Protein AF-A0A8T4GBD2-F1 (afdb_monomer_lite)

pLDDT: mean 81.73, std 10.57, range [45.0, 96.12]

Foldseek 3Di:
DVLVVLQVLLVVLVCLLVCLQVVCCVPVVDGDDDDPDAQPLDPVVLVVLCVVCVVVVNNSVSSNCSSVNSVVNSVSSVVVVVVVVVD

Radius of gyration: 14.35 Å; chains: 1; bounding box: 38×21×39 Å

Structure (mmCIF, N/CA/C/O backbone):
data_AF-A0A8T4GBD2-F1
#
_entry.id   AF-A0A8T4GBD2-F1
#
loop_
_atom_site.group_PDB
_atom_site.id
_atom_site.type_symbol
_atom_site.label_atom_id
_atom_site.label_alt_id
_atom_site.label_comp_id
_atom_site.label_asym_id
_atom_site.label_entity_id
_atom_site.label_seq_id
_atom_site.pdbx_PDB_ins_code
_atom_site.Cartn_x
_atom_site.Cartn_y
_atom_site.Cartn_z
_atom_site.occupancy
_atom_site.B_iso_or_equiv
_atom_site.auth_seq_id
_atom_site.auth_comp_id
_atom_site.auth_asym_id
_atom_site.auth_atom_id
_atom_site.pdbx_PDB_model_num
ATOM 1 N N . MET A 1 1 ? 19.948 5.544 -7.019 1.00 60.59 1 MET A N 1
ATOM 2 C CA . MET A 1 1 ? 19.383 6.305 -5.886 1.00 60.59 1 MET A CA 1
ATOM 3 C C . MET A 1 1 ? 17.861 6.192 -5.895 1.00 60.59 1 MET A C 1
ATOM 5 O O . MET A 1 1 ? 17.357 5.392 -5.130 1.00 60.59 1 MET A O 1
ATOM 9 N N . VAL A 1 2 ? 17.178 6.762 -6.895 1.00 61.34 2 VAL A N 1
ATOM 10 C CA . VAL A 1 2 ? 15.702 6.766 -7.044 1.00 61.34 2 VAL A CA 1
ATOM 11 C C . VAL A 1 2 ? 15.002 5.391 -6.926 1.00 61.34 2 VAL A C 1
ATOM 13 O O . VAL A 1 2 ? 13.937 5.279 -6.331 1.00 61.34 2 VAL A O 1
ATOM 16 N N . LEU A 1 3 ? 15.587 4.309 -7.456 1.00 61.00 3 LEU A N 1
ATOM 17 C CA . LEU A 1 3 ? 14.994 2.959 -7.376 1.00 61.00 3 LEU A CA 1
ATOM 18 C C . LEU A 1 3 ? 14.963 2.371 -5.954 1.00 61.00 3 LEU A C 1
ATOM 20 O O . LEU A 1 3 ? 14.078 1.575 -5.634 1.00 61.00 3 LEU A O 1
ATOM 24 N N . LEU A 1 4 ? 15.923 2.749 -5.107 1.00 71.88 4 LEU A N 1
ATOM 25 C CA . LEU A 1 4 ? 16.035 2.251 -3.734 1.00 71.88 4 LEU A CA 1
ATOM 26 C C . LEU A 1 4 ? 14.953 2.888 -2.853 1.00 71.88 4 LEU A C 1
ATOM 28 O O . LEU A 1 4 ? 14.316 2.198 -2.059 1.00 71.88 4 LEU A O 1
ATOM 32 N N . ASP A 1 5 ? 14.667 4.165 -3.107 1.00 77.94 5 ASP A N 1
ATOM 33 C CA . ASP A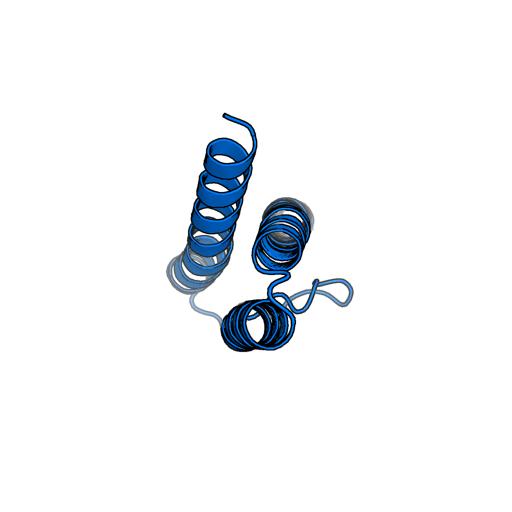 1 5 ? 13.640 4.946 -2.419 1.00 77.94 5 ASP A CA 1
ATOM 34 C C . ASP A 1 5 ? 12.234 4.370 -2.673 1.00 77.94 5 ASP A C 1
ATOM 36 O O . ASP A 1 5 ? 11.465 4.149 -1.735 1.00 77.94 5 ASP A O 1
ATOM 40 N N . TYR A 1 6 ? 11.912 4.022 -3.928 1.00 78.25 6 TYR A N 1
ATOM 41 C CA . TYR A 1 6 ? 10.623 3.400 -4.268 1.00 78.25 6 TYR A CA 1
ATOM 42 C C . TYR A 1 6 ? 10.476 1.983 -3.721 1.00 78.25 6 TYR A C 1
ATOM 44 O O . TYR A 1 6 ? 9.395 1.604 -3.271 1.00 78.25 6 TYR A O 1
ATOM 52 N N . SER A 1 7 ? 11.557 1.203 -3.736 1.00 81.19 7 SER A N 1
ATOM 53 C CA . SER A 1 7 ? 11.542 -0.166 -3.214 1.00 81.19 7 SER A CA 1
ATOM 54 C C . SER A 1 7 ? 11.321 -0.176 -1.700 1.00 81.19 7 SER A C 1
ATOM 56 O O . SER A 1 7 ? 10.512 -0.959 -1.200 1.00 81.19 7 SER A O 1
ATOM 58 N N . PHE A 1 8 ? 11.975 0.738 -0.973 1.00 87.94 8 PHE A N 1
ATOM 59 C CA . PHE A 1 8 ? 11.758 0.923 0.460 1.00 87.94 8 PHE A CA 1
ATOM 60 C C . PHE A 1 8 ? 10.318 1.352 0.759 1.00 87.94 8 PHE A C 1
ATOM 62 O O . PHE A 1 8 ? 9.655 0.752 1.606 1.00 87.94 8 PHE A O 1
ATOM 69 N N . LEU A 1 9 ? 9.803 2.341 0.024 1.00 86.12 9 LEU A N 1
ATOM 70 C CA . LEU A 1 9 ? 8.456 2.858 0.242 1.00 86.12 9 LEU A CA 1
ATOM 71 C C . LEU A 1 9 ? 7.367 1.814 -0.073 1.00 86.12 9 LEU A C 1
ATOM 73 O O . LEU A 1 9 ? 6.372 1.728 0.647 1.00 86.12 9 LEU A O 1
ATOM 77 N N . ALA A 1 10 ? 7.568 0.980 -1.098 1.00 85.62 10 ALA A N 1
ATOM 78 C CA . ALA A 1 10 ? 6.681 -0.138 -1.429 1.00 85.62 10 ALA A CA 1
ATOM 79 C C . ALA A 1 10 ? 6.700 -1.243 -0.358 1.00 85.62 10 ALA A C 1
ATOM 81 O O . ALA A 1 10 ? 5.647 -1.794 -0.008 1.00 85.62 10 ALA A O 1
ATOM 82 N N . ALA A 1 11 ? 7.880 -1.556 0.188 1.00 87.94 11 ALA A N 1
ATOM 83 C CA . ALA A 1 11 ? 8.016 -2.506 1.287 1.00 87.94 11 ALA A CA 1
ATOM 84 C C . ALA A 1 11 ? 7.321 -1.984 2.553 1.00 87.94 1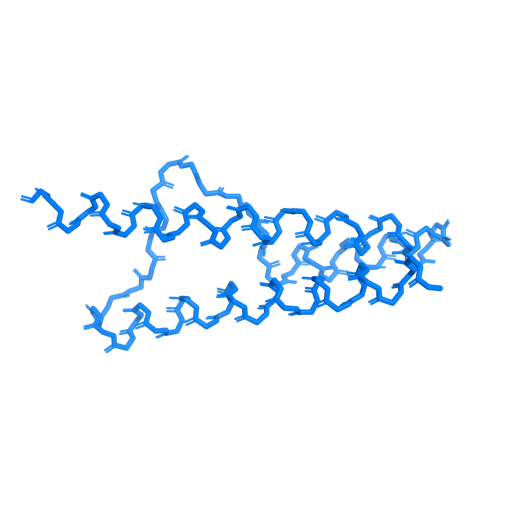1 ALA A C 1
ATOM 86 O O . ALA A 1 11 ? 6.498 -2.690 3.139 1.00 87.94 11 ALA A O 1
ATOM 87 N N . PHE A 1 12 ? 7.578 -0.726 2.925 1.00 89.69 12 PHE A N 1
ATOM 88 C CA . PHE A 1 12 ? 6.936 -0.067 4.061 1.00 89.69 12 PHE A CA 1
ATOM 89 C C . PHE A 1 12 ? 5.407 -0.074 3.936 1.00 89.69 12 PHE A C 1
ATOM 91 O O . PHE A 1 12 ? 4.712 -0.485 4.866 1.00 89.69 12 PHE A O 1
ATOM 98 N N . ALA A 1 13 ? 4.881 0.282 2.762 1.00 85.75 13 ALA A N 1
ATOM 99 C CA . ALA A 1 13 ? 3.448 0.254 2.488 1.00 85.75 13 ALA A CA 1
ATOM 100 C C . ALA A 1 13 ? 2.841 -1.146 2.676 1.00 85.75 13 ALA A C 1
ATOM 102 O O . ALA A 1 13 ? 1.789 -1.295 3.300 1.00 85.75 13 ALA A O 1
ATOM 103 N N . SER A 1 14 ? 3.523 -2.188 2.185 1.00 84.81 14 SER A N 1
ATOM 104 C CA . SER A 1 14 ? 3.076 -3.575 2.369 1.00 84.81 14 SER A CA 1
ATOM 105 C C . SER A 1 14 ? 3.007 -3.969 3.844 1.00 84.81 14 SER A C 1
ATOM 107 O O . SER A 1 14 ? 2.039 -4.619 4.245 1.00 84.81 14 SER A O 1
ATOM 109 N N . PHE A 1 15 ? 3.993 -3.560 4.649 1.00 87.94 15 PHE A N 1
ATOM 110 C CA . PHE A 1 15 ? 3.992 -3.821 6.087 1.00 87.94 15 PHE A CA 1
ATOM 111 C C . PHE A 1 15 ? 2.890 -3.051 6.814 1.00 87.94 15 PHE A C 1
ATOM 113 O O . PHE A 1 15 ? 2.174 -3.653 7.608 1.00 87.94 15 PHE A O 1
ATOM 120 N N . ILE A 1 16 ? 2.692 -1.763 6.5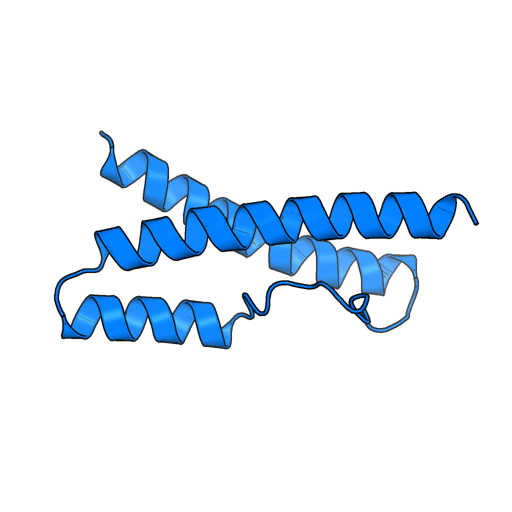22 1.00 87.88 16 ILE A N 1
ATOM 121 C CA . ILE A 1 16 ? 1.648 -0.950 7.166 1.00 87.88 16 ILE A CA 1
ATOM 122 C C . ILE A 1 16 ? 0.245 -1.483 6.862 1.00 87.88 16 ILE A C 1
ATOM 124 O O . ILE A 1 16 ? -0.579 -1.598 7.771 1.00 87.88 16 ILE A O 1
ATOM 128 N N . VAL A 1 17 ? -0.041 -1.857 5.612 1.00 84.50 17 VAL A N 1
ATOM 129 C CA . VAL A 1 17 ? -1.360 -2.390 5.228 1.00 84.50 17 VAL A CA 1
ATOM 130 C C . VAL A 1 17 ? -1.644 -3.738 5.905 1.00 84.50 17 VAL A C 1
ATOM 132 O O . VAL A 1 17 ? -2.780 -3.986 6.310 1.00 84.50 17 VAL A O 1
ATOM 135 N N . ALA A 1 18 ? -0.638 -4.601 6.068 1.00 85.12 18 ALA A N 1
ATOM 136 C CA . ALA A 1 18 ? -0.798 -5.854 6.811 1.00 85.12 18 ALA A CA 1
ATOM 137 C C . ALA A 1 18 ? -0.958 -5.598 8.320 1.00 85.12 18 ALA A C 1
ATOM 139 O O . ALA A 1 18 ? -1.932 -6.039 8.928 1.00 85.12 18 ALA A O 1
ATOM 140 N N . TYR A 1 19 ? -0.057 -4.800 8.900 1.00 87.44 19 TYR A N 1
ATOM 141 C CA . TYR A 1 19 ? -0.039 -4.492 10.328 1.00 87.44 19 TYR A CA 1
ATOM 142 C C . TYR A 1 19 ? -1.325 -3.809 10.798 1.00 87.44 19 TYR A C 1
ATOM 144 O O . TYR A 1 19 ? -1.855 -4.162 11.844 1.00 87.44 19 TYR A O 1
ATOM 152 N N . THR A 1 20 ? -1.851 -2.844 10.038 1.00 85.12 20 THR A N 1
ATOM 153 C CA . THR A 1 20 ? -3.098 -2.147 10.403 1.00 85.12 20 THR A CA 1
ATOM 154 C C . THR A 1 20 ? -4.297 -3.090 10.436 1.00 85.12 20 THR A C 1
ATOM 156 O O . THR A 1 20 ? -5.143 -2.946 11.314 1.00 85.12 20 THR A O 1
ATOM 159 N N . GLY A 1 21 ? -4.351 -4.080 9.538 1.00 81.44 21 GLY A N 1
ATOM 160 C CA . GLY A 1 21 ? -5.385 -5.116 9.557 1.00 81.44 21 GLY A CA 1
ATOM 161 C C . GLY A 1 21 ? -5.278 -6.009 10.793 1.00 81.44 21 GLY A C 1
ATOM 162 O O . GLY A 1 21 ? -6.249 -6.146 11.538 1.00 81.44 21 GLY A O 1
ATOM 163 N N . ASP A 1 22 ? -4.086 -6.543 11.060 1.00 85.00 22 ASP A N 1
ATOM 164 C CA . ASP A 1 22 ? -3.852 -7.432 12.206 1.00 85.00 22 ASP A CA 1
ATOM 165 C C . ASP A 1 22 ? -4.058 -6.708 13.544 1.0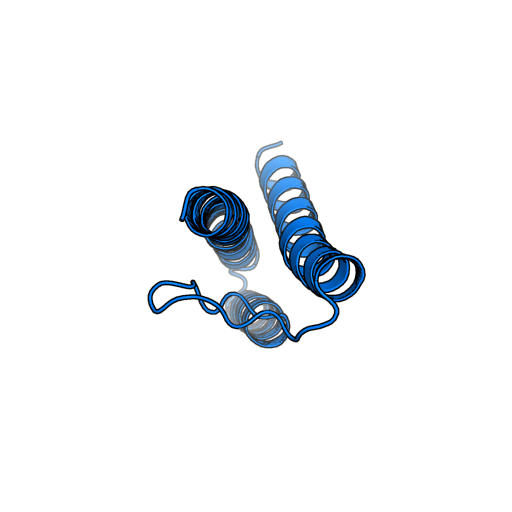0 85.00 22 ASP A C 1
ATOM 167 O O . ASP A 1 22 ? -4.693 -7.234 14.460 1.00 85.00 22 ASP A O 1
ATOM 171 N N . LYS A 1 23 ? -3.579 -5.462 13.654 1.00 86.31 23 LYS A N 1
ATOM 172 C CA . LYS A 1 23 ? -3.756 -4.624 14.846 1.00 86.31 23 LYS A CA 1
ATOM 173 C C . LYS A 1 23 ? -5.228 -4.312 15.090 1.00 86.31 23 LYS A C 1
ATOM 175 O O . LYS A 1 23 ? -5.665 -4.333 16.238 1.00 86.31 23 LYS A O 1
ATOM 180 N N . TYR A 1 24 ? -5.994 -4.057 14.031 1.00 83.69 24 TYR A N 1
ATOM 181 C CA . TYR A 1 24 ? -7.427 -3.827 14.148 1.00 83.69 24 TYR A CA 1
ATOM 182 C C . TYR A 1 24 ? -8.151 -5.060 14.693 1.00 83.69 24 TYR A C 1
ATOM 184 O O . TYR A 1 24 ? -8.925 -4.946 15.641 1.00 83.69 24 TYR A O 1
ATOM 192 N N . VAL A 1 25 ? -7.855 -6.248 14.162 1.00 84.50 25 VAL A N 1
ATOM 193 C CA . VAL A 1 25 ? -8.437 -7.499 14.671 1.00 84.50 25 VAL A CA 1
ATOM 194 C C . VAL A 1 25 ? -8.023 -7.742 16.125 1.00 84.50 25 VAL A C 1
ATOM 196 O O . VAL A 1 25 ? -8.862 -8.117 16.940 1.00 84.50 25 VAL A O 1
ATOM 199 N N . ALA A 1 26 ? -6.766 -7.473 16.486 1.00 87.69 26 ALA A N 1
ATOM 200 C CA . ALA A 1 26 ? -6.281 -7.639 17.855 1.00 87.69 26 ALA A CA 1
ATOM 201 C C . ALA A 1 26 ? -6.981 -6.707 18.865 1.00 87.69 26 ALA A C 1
ATOM 203 O O . ALA A 1 26 ? -7.289 -7.137 19.976 1.00 87.69 26 ALA A O 1
ATOM 204 N N . VAL A 1 27 ? -7.240 -5.449 18.488 1.00 86.31 27 VAL A N 1
ATOM 205 C CA . VAL A 1 27 ? -7.857 -4.439 19.368 1.00 86.31 27 VAL A CA 1
ATOM 206 C C . VAL A 1 27 ? -9.379 -4.575 19.409 1.00 86.31 27 VAL A C 1
ATOM 208 O O . VAL A 1 27 ? -9.963 -4.621 20.488 1.00 86.31 27 VAL A O 1
ATOM 211 N N . TYR A 1 28 ? -10.029 -4.675 18.249 1.00 82.06 28 TYR A N 1
ATOM 212 C CA . TYR A 1 28 ? -11.491 -4.635 18.139 1.00 82.06 28 TYR A CA 1
ATOM 213 C C . TYR A 1 28 ? -12.142 -6.024 18.087 1.00 82.06 28 TYR A C 1
ATOM 215 O O . TYR A 1 28 ? -13.368 -6.114 18.068 1.00 82.06 28 TYR A O 1
ATOM 223 N N . ARG A 1 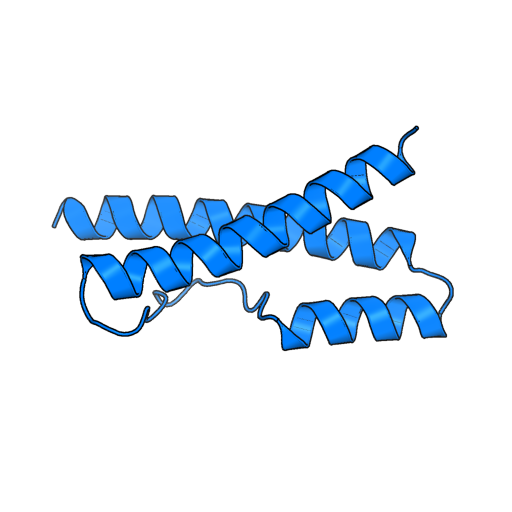29 ? -11.347 -7.109 18.042 1.00 85.06 29 ARG A N 1
ATOM 224 C CA . ARG A 1 29 ? -11.801 -8.517 17.975 1.00 85.06 29 ARG A CA 1
ATOM 225 C C . ARG A 1 29 ? -12.837 -8.797 16.880 1.00 85.06 29 ARG A C 1
ATOM 227 O O . ARG A 1 29 ? -13.629 -9.729 16.984 1.00 85.06 29 ARG A O 1
ATOM 234 N N . ARG A 1 30 ? -12.818 -7.996 15.816 1.00 79.56 30 ARG A N 1
ATOM 235 C CA . ARG A 1 30 ? -13.697 -8.107 14.651 1.00 79.56 30 ARG A CA 1
ATOM 236 C C . ARG A 1 30 ? -12.876 -7.972 13.381 1.00 79.56 30 ARG A C 1
ATOM 238 O O . ARG A 1 30 ? -11.870 -7.262 13.365 1.00 79.56 30 ARG A O 1
ATOM 245 N N . THR A 1 31 ? -13.314 -8.640 12.320 1.00 73.19 31 THR A N 1
ATOM 246 C CA . THR A 1 31 ? -12.691 -8.505 11.003 1.00 73.19 31 THR A CA 1
ATOM 247 C C . THR A 1 31 ? -12.752 -7.048 10.563 1.00 73.19 31 THR A C 1
ATOM 249 O O . THR A 1 31 ? -13.795 -6.403 10.684 1.00 73.19 31 THR A O 1
ATOM 252 N N . TYR A 1 32 ? -11.630 -6.524 10.068 1.00 68.69 32 TYR A N 1
ATOM 253 C CA . TYR A 1 32 ? -11.604 -5.198 9.465 1.00 68.69 32 TYR A CA 1
ATOM 254 C C . TYR A 1 32 ? -12.513 -5.194 8.232 1.00 68.69 32 TYR A C 1
ATOM 256 O O . TYR A 1 32 ? -12.185 -5.795 7.210 1.00 68.69 32 TYR A O 1
ATOM 264 N N . ALA A 1 33 ? -13.672 -4.549 8.358 1.00 67.62 33 ALA A N 1
ATOM 265 C CA . ALA A 1 33 ? -14.564 -4.258 7.251 1.00 67.62 33 ALA A CA 1
ATOM 266 C C . ALA A 1 33 ? -14.263 -2.824 6.797 1.00 67.62 33 ALA A C 1
ATOM 268 O O . ALA A 1 33 ? -14.617 -1.884 7.515 1.00 67.62 33 ALA A O 1
ATOM 269 N N . PRO A 1 34 ? -13.553 -2.631 5.674 1.00 64.31 34 PRO A N 1
ATOM 270 C CA . PRO A 1 34 ? -13.328 -1.294 5.154 1.00 64.31 34 PRO A CA 1
ATOM 271 C C . PRO A 1 34 ? -14.665 -0.598 4.868 1.00 64.31 34 PRO A C 1
ATOM 273 O O . PRO A 1 34 ? -15.619 -1.229 4.410 1.00 64.31 34 PRO A O 1
ATOM 276 N N . SER A 1 35 ? -14.726 0.710 5.118 1.00 61.47 35 SER A N 1
ATOM 277 C CA . SER A 1 35 ? -15.829 1.550 4.646 1.00 61.47 35 SER A CA 1
ATOM 278 C C . SER A 1 35 ? -15.853 1.585 3.108 1.00 61.47 35 SER A C 1
ATOM 280 O O . SER A 1 35 ? -14.917 1.132 2.449 1.00 61.47 35 SER A O 1
ATOM 282 N N . SER A 1 36 ? -16.925 2.126 2.517 1.00 57.31 36 SER A N 1
ATOM 283 C CA . SER A 1 36 ? -17.215 2.105 1.068 1.00 57.31 36 SER A CA 1
ATOM 284 C C . SER A 1 36 ? -16.111 2.656 0.137 1.00 57.31 36 SER A C 1
ATOM 286 O O . SER A 1 36 ? -16.269 2.581 -1.080 1.00 57.31 36 SER A O 1
ATOM 288 N N . PHE A 1 37 ? -15.018 3.214 0.667 1.00 59.53 37 PHE A N 1
ATOM 289 C CA . PHE A 1 37 ? -13.927 3.827 -0.091 1.00 59.53 37 PHE A CA 1
ATOM 290 C C . PHE A 1 37 ? -12.544 3.304 0.349 1.00 59.53 37 PHE A C 1
ATOM 292 O O . PHE A 1 37 ? -11.674 4.072 0.753 1.00 59.53 37 PHE A O 1
ATOM 299 N N . SER A 1 38 ? -12.338 1.984 0.299 1.00 68.25 38 SER A N 1
ATOM 300 C CA . SER A 1 38 ? -11.015 1.361 0.482 1.00 68.25 38 SER A CA 1
ATOM 301 C C . SER A 1 38 ? -10.398 1.001 -0.864 1.00 68.25 38 SER A C 1
ATOM 303 O O . SER A 1 38 ? -11.067 0.485 -1.763 1.00 68.25 38 SER A O 1
ATOM 305 N N . ILE A 1 39 ? -9.107 1.285 -1.005 1.00 73.56 39 ILE A N 1
ATOM 306 C CA . ILE A 1 39 ? -8.320 0.925 -2.176 1.00 73.56 39 ILE A CA 1
ATOM 307 C C . ILE A 1 39 ? -8.017 -0.577 -2.065 1.00 73.56 39 ILE A C 1
ATOM 309 O O . ILE A 1 39 ? -7.388 -1.005 -1.091 1.00 73.56 39 ILE A O 1
ATOM 313 N N . PRO A 1 40 ? -8.391 -1.405 -3.060 1.00 71.81 40 PRO A N 1
ATOM 314 C CA . PRO A 1 40 ? -8.176 -2.850 -3.024 1.00 71.81 40 PRO A CA 1
ATOM 315 C C . PRO A 1 40 ? -6.709 -3.213 -3.317 1.00 71.81 40 PRO A C 1
ATOM 317 O O . PRO A 1 40 ? -6.402 -3.963 -4.237 1.00 71.81 40 PRO A O 1
ATOM 320 N N . ILE A 1 41 ? -5.769 -2.707 -2.518 1.00 81.12 41 ILE A N 1
ATOM 321 C CA . ILE A 1 41 ? -4.337 -3.035 -2.584 1.00 81.12 41 ILE A CA 1
ATOM 322 C C . ILE A 1 41 ? -4.029 -4.284 -1.741 1.00 81.12 41 ILE A C 1
ATOM 324 O O . ILE A 1 41 ? -3.099 -4.327 -0.930 1.00 81.12 41 ILE A O 1
ATOM 328 N N . THR A 1 42 ? -4.849 -5.326 -1.911 1.00 82.88 42 THR A N 1
ATOM 329 C CA . THR A 1 42 ? -4.693 -6.608 -1.210 1.00 82.88 42 THR A CA 1
ATOM 330 C C . THR A 1 42 ? -3.360 -7.273 -1.558 1.00 82.88 42 THR A C 1
ATOM 332 O O . THR A 1 42 ? -2.674 -6.895 -2.511 1.00 82.88 42 THR A O 1
ATOM 335 N N . ARG A 1 43 ? -2.962 -8.279 -0.766 1.00 85.44 43 ARG A N 1
ATOM 336 C CA . ARG A 1 43 ? -1.729 -9.041 -1.019 1.00 85.44 43 ARG A CA 1
ATOM 337 C C . ARG A 1 43 ? -1.680 -9.569 -2.455 1.00 85.44 43 ARG A C 1
ATOM 339 O O . ARG A 1 43 ? -0.648 -9.434 -3.106 1.00 85.44 43 ARG A O 1
ATOM 346 N N . ASP A 1 44 ? -2.794 -10.099 -2.941 1.00 89.00 44 ASP A N 1
ATOM 347 C CA . ASP A 1 44 ? -2.877 -10.728 -4.258 1.00 89.00 44 ASP A CA 1
ATOM 348 C C . ASP A 1 44 ? -2.746 -9.700 -5.385 1.00 89.00 44 ASP A C 1
ATOM 350 O O . ASP A 1 44 ? -2.017 -9.938 -6.344 1.00 89.00 44 ASP A O 1
ATOM 354 N N . MET A 1 45 ? -3.334 -8.507 -5.227 1.00 88.94 45 MET A N 1
ATOM 355 C CA . MET A 1 45 ? -3.156 -7.402 -6.178 1.00 88.94 45 MET A CA 1
ATOM 356 C C . MET A 1 45 ? -1.702 -6.933 -6.256 1.00 88.94 45 MET A C 1
ATOM 358 O O . MET A 1 45 ? -1.194 -6.687 -7.348 1.00 88.94 45 MET A O 1
ATOM 362 N N . ARG A 1 46 ? -0.987 -6.858 -5.125 1.00 90.81 46 ARG A N 1
ATOM 363 C CA . ARG A 1 46 ? 0.443 -6.499 -5.134 1.00 90.81 46 ARG A CA 1
ATOM 364 C C . ARG A 1 46 ? 1.280 -7.537 -5.882 1.00 90.81 46 ARG A C 1
ATOM 366 O O . ARG A 1 46 ? 2.144 -7.165 -6.671 1.00 90.81 46 ARG A O 1
ATOM 373 N N . LEU A 1 47 ? 1.007 -8.825 -5.665 1.00 91.44 47 LEU A N 1
ATOM 374 C CA . LEU A 1 47 ? 1.685 -9.909 -6.379 1.00 91.44 47 LEU A CA 1
ATOM 375 C C . LEU A 1 47 ? 1.358 -9.890 -7.876 1.00 91.44 47 LEU A C 1
ATOM 377 O O . LEU A 1 47 ? 2.263 -10.051 -8.692 1.00 91.44 47 LEU A O 1
ATOM 381 N N . PHE A 1 48 ? 0.102 -9.620 -8.238 1.00 92.50 48 PHE A N 1
ATOM 382 C CA . PHE A 1 48 ? -0.319 -9.476 -9.628 1.00 92.50 48 PHE A CA 1
ATOM 383 C C . PHE A 1 48 ? 0.384 -8.303 -10.329 1.00 92.50 48 PHE A C 1
ATOM 385 O O . PHE A 1 48 ? 0.885 -8.469 -11.440 1.00 92.50 48 PHE A O 1
ATOM 392 N N . LEU A 1 49 ? 0.502 -7.146 -9.668 1.00 90.62 49 LEU A N 1
ATOM 393 C CA . LEU A 1 49 ? 1.231 -5.990 -10.199 1.00 90.62 49 LEU A CA 1
ATOM 394 C C . LEU A 1 49 ? 2.718 -6.300 -10.411 1.00 90.62 49 LEU A C 1
ATOM 396 O O . LEU A 1 49 ? 3.257 -5.982 -11.466 1.00 90.62 49 LEU A O 1
ATOM 400 N N . ILE A 1 50 ? 3.376 -6.962 -9.453 1.00 91.94 50 ILE A N 1
ATOM 401 C CA . ILE A 1 50 ? 4.784 -7.377 -9.596 1.00 91.94 50 ILE A CA 1
ATOM 402 C C . ILE A 1 50 ? 4.944 -8.364 -10.755 1.00 91.94 50 ILE A C 1
ATOM 404 O O . ILE A 1 50 ? 5.878 -8.229 -11.543 1.00 91.94 50 ILE A O 1
ATOM 408 N N . PHE A 1 51 ? 4.034 -9.332 -10.876 1.00 94.12 51 PHE A N 1
ATOM 409 C CA . PHE A 1 51 ? 4.038 -10.299 -11.969 1.00 94.12 51 PHE A CA 1
ATOM 410 C C . PHE A 1 51 ? 3.924 -9.604 -13.330 1.00 94.12 51 PHE A C 1
ATOM 412 O O . PHE A 1 51 ? 4.757 -9.833 -14.206 1.00 94.12 51 PHE A O 1
ATOM 419 N N . LEU A 1 52 ? 2.951 -8.702 -13.485 1.00 94.31 52 LEU A N 1
ATOM 420 C CA . LEU A 1 52 ? 2.746 -7.947 -14.719 1.00 94.31 52 LEU A CA 1
ATOM 421 C C . LEU A 1 52 ? 3.974 -7.081 -15.048 1.00 94.31 52 LEU A C 1
ATOM 423 O O . LEU A 1 52 ? 4.458 -7.083 -16.179 1.00 94.31 52 LEU A O 1
ATOM 427 N N . GLY A 1 53 ? 4.539 -6.416 -14.038 1.00 91.88 53 GLY A N 1
ATOM 428 C CA . GLY A 1 53 ? 5.797 -5.682 -14.152 1.00 91.88 53 GLY A CA 1
ATOM 429 C C . GLY A 1 53 ? 6.972 -6.547 -14.592 1.00 91.88 53 GLY A C 1
ATOM 430 O O . GLY A 1 53 ? 7.786 -6.096 -15.389 1.00 91.88 53 GLY A O 1
ATOM 431 N N . GLY A 1 54 ? 7.057 -7.786 -14.111 1.00 92.31 54 GLY A N 1
ATOM 432 C CA . GLY A 1 54 ? 8.078 -8.746 -14.524 1.00 92.31 54 GLY A CA 1
ATOM 433 C C . GLY A 1 54 ? 7.930 -9.163 -15.988 1.00 92.31 54 GLY A C 1
ATOM 434 O O . GLY A 1 54 ? 8.910 -9.129 -16.727 1.00 92.31 54 GLY A O 1
ATOM 435 N N . VAL A 1 55 ? 6.705 -9.481 -16.425 1.00 96.12 55 VAL A N 1
ATOM 436 C CA . VAL A 1 55 ? 6.411 -9.887 -17.814 1.00 96.12 55 VAL A CA 1
ATOM 437 C C . VAL A 1 55 ? 6.753 -8.779 -18.814 1.00 96.12 55 VAL A C 1
ATOM 439 O O . VAL A 1 55 ? 7.324 -9.057 -19.865 1.00 96.12 55 VAL A O 1
ATOM 442 N N . PHE A 1 56 ? 6.455 -7.521 -18.481 1.00 94.56 56 PHE A N 1
ATOM 443 C CA . PHE A 1 56 ? 6.720 -6.372 -19.356 1.00 94.56 56 PHE A CA 1
ATOM 444 C C . PHE A 1 56 ? 8.071 -5.680 -19.099 1.00 94.56 56 PHE A C 1
ATOM 446 O O . PHE A 1 56 ? 8.316 -4.613 -19.662 1.00 94.56 56 PHE A O 1
ATOM 453 N N . ASN A 1 57 ? 8.942 -6.239 -18.245 1.00 90.81 57 ASN A N 1
ATOM 454 C CA . ASN A 1 57 ? 10.200 -5.609 -17.802 1.00 90.81 57 ASN A CA 1
ATOM 455 C C . ASN A 1 57 ? 10.013 -4.186 -17.210 1.00 90.81 57 ASN A C 1
ATOM 457 O O . ASN A 1 57 ? 10.910 -3.345 -17.214 1.00 90.81 57 ASN A O 1
ATOM 461 N N . ALA A 1 58 ? 8.821 -3.912 -16.680 1.00 90.88 58 ALA A N 1
ATOM 462 C CA . ALA A 1 58 ? 8.381 -2.651 -16.093 1.00 90.88 58 ALA A CA 1
ATOM 463 C C . ALA A 1 58 ? 8.267 -2.752 -14.558 1.00 90.88 58 ALA A C 1
ATOM 465 O O . ALA A 1 58 ? 7.337 -2.224 -13.935 1.00 90.88 58 ALA A O 1
ATOM 466 N N . LEU A 1 59 ? 9.219 -3.442 -13.922 1.00 88.94 59 LEU A N 1
ATOM 467 C CA . LEU A 1 59 ? 9.214 -3.680 -12.475 1.00 88.94 59 LEU A CA 1
ATOM 468 C C . LEU A 1 59 ? 9.222 -2.367 -11.673 1.00 88.94 59 LEU A C 1
ATOM 470 O O . LEU A 1 59 ? 8.511 -2.241 -10.679 1.00 88.94 59 LEU A O 1
ATOM 474 N N . ALA A 1 60 ? 9.962 -1.361 -12.148 1.00 87.50 60 ALA A N 1
ATOM 475 C CA . ALA A 1 60 ? 10.025 -0.040 -11.523 1.00 87.50 60 ALA A CA 1
ATOM 476 C C . ALA A 1 60 ? 8.645 0.638 -11.435 1.00 87.50 60 ALA A C 1
ATOM 478 O O . ALA A 1 60 ? 8.300 1.207 -10.402 1.00 87.50 60 ALA A O 1
ATOM 479 N N . ILE A 1 61 ? 7.833 0.524 -12.492 1.00 88.25 61 ILE A N 1
ATOM 480 C CA . ILE A 1 61 ? 6.474 1.085 -12.539 1.00 88.25 61 ILE A CA 1
ATOM 481 C C . ILE A 1 61 ? 5.569 0.353 -11.546 1.00 88.25 61 ILE A C 1
ATOM 483 O O . ILE A 1 61 ? 4.796 0.976 -10.822 1.00 88.25 61 ILE A O 1
ATOM 487 N N . SER A 1 62 ? 5.710 -0.968 -11.462 1.00 90.31 62 SER A N 1
ATOM 488 C CA . SER A 1 62 ? 4.919 -1.792 -10.542 1.00 90.31 62 SER A CA 1
ATOM 489 C C . SER A 1 62 ? 5.224 -1.462 -9.081 1.00 90.31 62 SER A C 1
ATOM 491 O O . SER A 1 62 ? 4.307 -1.321 -8.274 1.00 90.31 62 SER A O 1
ATOM 493 N N . LEU A 1 63 ? 6.501 -1.252 -8.747 1.00 87.81 63 LEU A N 1
ATOM 494 C CA . LEU A 1 63 ? 6.918 -0.805 -7.416 1.00 87.81 63 LEU A CA 1
ATOM 495 C C . LEU A 1 63 ? 6.396 0.599 -7.090 1.00 87.81 63 LEU A C 1
ATOM 497 O O . LEU A 1 63 ? 5.899 0.813 -5.985 1.00 87.81 63 LEU A O 1
ATOM 501 N N . ALA A 1 64 ? 6.446 1.533 -8.043 1.00 88.12 64 ALA A N 1
ATOM 502 C CA . ALA A 1 64 ? 5.900 2.875 -7.855 1.00 88.12 64 ALA A CA 1
ATOM 503 C C . ALA A 1 64 ? 4.384 2.845 -7.586 1.00 88.12 64 ALA A C 1
ATOM 505 O O . ALA A 1 64 ? 3.913 3.504 -6.657 1.00 88.12 64 ALA A O 1
ATOM 506 N N . LEU A 1 65 ? 3.627 2.030 -8.330 1.00 89.12 65 LEU A N 1
ATOM 507 C CA . LEU A 1 65 ? 2.189 1.846 -8.104 1.00 89.12 65 LEU A CA 1
ATOM 508 C C . LEU A 1 65 ? 1.898 1.265 -6.717 1.00 89.12 65 LEU A C 1
ATOM 510 O O . LEU A 1 65 ? 1.042 1.787 -6.005 1.00 89.12 65 LEU A O 1
ATOM 514 N N . ILE A 1 66 ? 2.630 0.226 -6.303 1.00 89.88 66 ILE A N 1
ATOM 515 C CA . ILE A 1 66 ? 2.466 -0.383 -4.974 1.00 89.88 66 ILE A CA 1
ATOM 516 C C . ILE A 1 66 ? 2.795 0.622 -3.867 1.00 89.88 66 ILE A C 1
ATOM 518 O O . ILE A 1 66 ? 2.063 0.694 -2.879 1.00 89.88 66 ILE A O 1
ATOM 522 N N . ALA A 1 67 ? 3.857 1.412 -4.031 1.00 88.38 67 ALA A N 1
ATOM 523 C CA . ALA A 1 67 ? 4.230 2.447 -3.077 1.00 88.38 67 ALA A CA 1
ATOM 524 C C . ALA A 1 67 ? 3.120 3.498 -2.930 1.00 88.38 67 ALA A C 1
ATOM 526 O O . ALA A 1 67 ? 2.691 3.771 -1.812 1.00 88.38 67 ALA A O 1
ATOM 527 N N . VAL A 1 68 ? 2.613 4.057 -4.030 1.00 88.75 68 VAL A N 1
ATOM 528 C CA . VAL A 1 68 ? 1.581 5.106 -3.973 1.00 88.75 68 VAL A CA 1
ATOM 529 C C . VAL A 1 68 ? 0.265 4.559 -3.417 1.00 88.75 68 VAL A C 1
ATOM 531 O O . VAL A 1 68 ? -0.259 5.095 -2.441 1.00 88.75 68 VAL A O 1
ATOM 534 N N . LEU A 1 69 ? -0.246 3.466 -3.990 1.00 89.12 69 LEU A N 1
ATOM 535 C CA . LEU A 1 69 ? -1.539 2.895 -3.605 1.00 89.12 69 LEU A CA 1
ATOM 536 C C . LEU A 1 69 ? -1.521 2.343 -2.177 1.00 89.12 69 LEU A C 1
ATOM 538 O O . LEU A 1 69 ? -2.475 2.539 -1.428 1.00 89.12 69 LEU A O 1
ATOM 542 N N . GLY A 1 70 ? -0.434 1.679 -1.781 1.00 87.19 70 GLY A N 1
ATOM 543 C CA . GLY A 1 70 ? -0.305 1.103 -0.447 1.00 87.19 70 GLY A CA 1
ATOM 544 C C . GLY A 1 70 ? -0.192 2.161 0.652 1.00 87.19 70 GLY A C 1
ATOM 545 O O . GLY A 1 70 ? -0.805 2.006 1.707 1.00 87.19 70 GLY A O 1
ATOM 546 N N . ASN A 1 71 ? 0.538 3.257 0.411 1.00 87.31 71 ASN A N 1
ATOM 547 C CA . ASN A 1 71 ? 0.599 4.362 1.372 1.00 87.31 71 ASN A CA 1
ATOM 548 C C . ASN A 1 71 ? -0.728 5.131 1.441 1.00 87.31 71 ASN A C 1
ATOM 550 O O . ASN A 1 71 ? -1.161 5.481 2.538 1.00 87.31 71 ASN A O 1
ATOM 554 N N . ALA A 1 72 ? -1.397 5.352 0.302 1.00 87.06 72 ALA A N 1
ATOM 555 C CA . ALA A 1 72 ? -2.714 5.988 0.267 1.00 87.06 72 ALA A CA 1
ATOM 556 C C . ALA A 1 72 ? -3.761 5.174 1.047 1.00 87.06 72 ALA A C 1
ATOM 558 O O . ALA A 1 72 ? -4.478 5.738 1.871 1.00 87.06 72 ALA A O 1
ATOM 559 N N . GLU A 1 73 ? -3.793 3.849 0.864 1.00 86.88 73 GLU A N 1
ATOM 560 C CA . GLU A 1 73 ? -4.654 2.954 1.648 1.00 86.88 73 GLU A CA 1
ATOM 561 C C . GLU A 1 73 ? -4.292 2.996 3.137 1.00 86.88 73 GLU A C 1
ATOM 563 O O . GLU A 1 73 ? -5.173 3.115 3.984 1.00 86.88 73 GLU A O 1
ATOM 568 N N . GLY A 1 74 ? -3.000 2.940 3.477 1.00 85.00 74 GLY A N 1
ATOM 569 C CA . GLY A 1 74 ? -2.542 3.023 4.866 1.00 85.00 74 GLY A CA 1
ATOM 570 C C . GLY A 1 74 ? -3.033 4.291 5.574 1.00 85.00 74 GLY A C 1
ATOM 571 O O . GLY A 1 74 ? -3.557 4.211 6.686 1.00 85.00 74 GLY A O 1
ATOM 572 N N . LEU A 1 75 ? -2.935 5.447 4.912 1.00 85.00 75 LEU A N 1
ATOM 573 C CA . LEU A 1 75 ? -3.472 6.713 5.419 1.00 85.00 75 LEU A CA 1
ATOM 574 C C . LEU A 1 75 ? -5.006 6.709 5.475 1.00 85.00 75 LEU A C 1
ATOM 576 O O . LEU A 1 75 ? -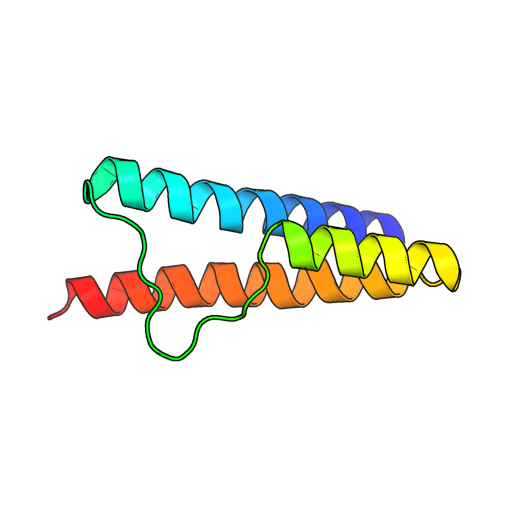5.575 7.129 6.483 1.00 85.00 75 LEU A O 1
ATOM 580 N N . GLY A 1 76 ? -5.674 6.189 4.441 1.00 82.00 76 GLY A N 1
ATOM 581 C CA . GLY A 1 76 ? -7.132 6.057 4.393 1.00 82.00 76 GLY A CA 1
ATOM 582 C C . GLY A 1 76 ? -7.685 5.239 5.562 1.00 82.00 76 GLY A C 1
ATOM 583 O O . GLY A 1 76 ? -8.669 5.638 6.186 1.00 82.00 76 GLY A O 1
ATOM 584 N N . ARG A 1 77 ? -6.999 4.155 5.945 1.00 80.62 77 ARG A N 1
ATOM 585 C CA . ARG A 1 77 ? -7.347 3.350 7.126 1.00 80.62 77 ARG A CA 1
ATOM 586 C C . ARG A 1 77 ? -7.219 4.141 8.420 1.00 80.62 77 ARG A C 1
ATOM 588 O O . ARG A 1 77 ? -8.135 4.099 9.230 1.00 80.62 77 ARG A O 1
ATOM 595 N N . ILE A 1 78 ? -6.125 4.878 8.613 1.00 82.69 78 ILE A N 1
ATOM 596 C CA . ILE A 1 78 ? -5.921 5.698 9.821 1.00 82.69 78 ILE A CA 1
ATOM 597 C C . ILE A 1 78 ? -7.028 6.751 9.951 1.00 82.69 78 ILE A C 1
ATOM 599 O O . ILE A 1 78 ? -7.588 6.923 11.033 1.00 82.69 78 ILE A O 1
ATOM 603 N N . ILE A 1 79 ? -7.369 7.426 8.850 1.00 82.50 79 ILE A N 1
ATOM 604 C CA . ILE A 1 79 ? -8.426 8.444 8.831 1.00 82.50 79 ILE A CA 1
ATOM 605 C C . ILE A 1 79 ? -9.789 7.804 9.117 1.00 82.50 79 ILE A C 1
ATOM 607 O O . ILE A 1 79 ? -10.501 8.275 9.999 1.00 82.50 79 ILE A O 1
ATOM 611 N N . SER A 1 80 ? -10.126 6.696 8.447 1.00 78.94 80 SER A N 1
ATOM 612 C CA . SER A 1 80 ? -11.398 5.994 8.660 1.00 78.94 80 SER A CA 1
ATOM 613 C C . SER A 1 80 ? -11.549 5.465 10.088 1.00 78.94 80 SER A C 1
ATOM 615 O O . SER A 1 80 ? -12.664 5.451 10.602 1.00 78.94 80 SER A O 1
ATOM 617 N N . LEU A 1 81 ? -10.459 5.020 10.721 1.00 78.25 81 LEU A N 1
ATOM 618 C CA . LEU A 1 81 ? -10.472 4.579 12.116 1.00 78.25 81 LEU A CA 1
ATOM 619 C C . LEU A 1 81 ? -10.685 5.743 13.077 1.00 78.25 81 LEU A C 1
ATOM 621 O O . LEU A 1 81 ? -11.495 5.619 13.987 1.00 78.25 81 LEU A O 1
ATOM 625 N N . ARG A 1 82 ? -10.012 6.876 12.844 1.00 77.75 82 ARG A N 1
ATOM 626 C CA . ARG A 1 82 ? -10.219 8.089 13.642 1.00 77.75 82 ARG A CA 1
ATOM 627 C C . ARG A 1 82 ? -11.665 8.576 13.545 1.00 77.75 82 ARG A C 1
ATOM 629 O O . ARG A 1 82 ? -12.245 8.912 14.567 1.00 77.75 82 ARG A O 1
ATOM 636 N N . SER A 1 83 ? -12.243 8.618 12.344 1.00 70.75 83 SER A N 1
ATOM 637 C CA . SER A 1 83 ? -13.635 9.049 12.163 1.00 70.75 83 SER A CA 1
ATOM 638 C C . SER A 1 83 ? -14.622 8.115 12.865 1.00 70.75 83 SER A C 1
ATOM 640 O O . SER A 1 83 ? -15.551 8.596 13.492 1.00 70.75 83 SER A O 1
ATOM 642 N N . ALA A 1 84 ? -14.385 6.800 12.832 1.00 66.50 84 ALA A N 1
ATOM 643 C CA . ALA A 1 84 ? -15.236 5.816 13.507 1.00 66.50 84 ALA A CA 1
ATOM 644 C C . ALA A 1 84 ? -15.104 5.802 15.045 1.00 66.50 84 ALA A C 1
ATOM 646 O O . ALA A 1 84 ? -15.880 5.117 15.701 1.00 66.50 84 ALA A O 1
ATOM 647 N N . GLU A 1 85 ? -14.103 6.481 15.612 1.00 61.09 85 GLU A N 1
ATOM 648 C CA . GLU A 1 85 ? -13.917 6.641 17.064 1.00 61.09 85 GLU A CA 1
ATOM 649 C C . GLU A 1 85 ? -14.553 7.943 17.592 1.00 61.09 85 GLU A C 1
ATOM 651 O O . GLU A 1 85 ? -14.697 8.107 18.800 1.00 61.09 85 GLU A O 1
ATOM 656 N N . GLN A 1 86 ? -14.918 8.880 16.706 1.00 54.47 86 GLN A N 1
ATOM 657 C CA . GLN A 1 86 ? -15.541 10.160 17.074 1.00 54.47 86 GLN A CA 1
ATOM 658 C C . GLN A 1 86 ? -17.080 10.142 17.052 1.00 54.47 86 GLN A C 1
ATOM 660 O O . GLN A 1 86 ? -17.676 11.104 17.539 1.00 54.47 86 GLN A O 1
ATOM 665 N N . ASP A 1 87 ? -17.688 9.077 16.522 1.00 45.00 87 ASP A N 1
ATOM 666 C CA . ASP A 1 87 ? -19.128 8.778 16.593 1.00 45.00 87 ASP A CA 1
ATOM 667 C C . ASP A 1 87 ? -19.440 7.862 17.791 1.00 45.00 87 ASP A C 1
ATOM 669 O O . ASP A 1 87 ? -20.484 8.079 18.450 1.00 45.00 87 ASP A O 1
#

Sequence (87 aa):
MVLLDYSFLAAFASFIVAYTGDKYVAVYRRTYAPSSFSIPITRDMRLFLIFLGGVFNALAISLALIAVLGNAEGLGRIISLRSAEQD

Secondary structure (DSSP, 8-state):
-HHHHHHHHHHHHHHHHHHHHHHHHHHHSS-----S------HHHHHHHHHHHHHTT-HHHHHHHHHHHHHHHHHHHHHHHHHHH--